Protein AF-A0A526ZY58-F1 (afdb_monomer_lite)

pLDDT: mean 88.07, std 8.02, range [56.25, 96.62]

Radius of gyration: 17.21 Å; chains: 1; bounding box: 44×25×40 Å

Structure (mmCIF, N/CA/C/O backbone):
data_AF-A0A526ZY58-F1
#
_entry.id   AF-A0A526ZY58-F1
#
loop_
_atom_site.group_PDB
_atom_site.id
_atom_site.type_symbol
_atom_site.label_atom_id
_atom_site.label_alt_id
_atom_site.label_comp_id
_atom_site.label_asym_id
_atom_site.label_entity_id
_atom_site.label_seq_id
_atom_site.pdbx_PDB_ins_code
_atom_site.Cartn_x
_atom_site.Cartn_y
_atom_site.Cartn_z
_atom_site.occupancy
_atom_site.B_iso_or_equiv
_atom_site.auth_seq_id
_atom_site.auth_comp_id
_atom_site.auth_asym_id
_atom_site.auth_atom_id
_atom_site.pdbx_PDB_model_num
ATOM 1 N N . LYS A 1 1 ? 6.102 -11.241 -6.511 1.00 87.19 1 LYS A N 1
ATOM 2 C CA . LYS A 1 1 ? 5.326 -10.161 -7.169 1.00 87.19 1 LYS A CA 1
ATOM 3 C C . LYS A 1 1 ? 6.165 -8.890 -7.170 1.00 87.19 1 LYS A C 1
ATOM 5 O O . LYS A 1 1 ? 6.837 -8.632 -6.171 1.00 87.19 1 LYS A O 1
ATOM 10 N N . SER A 1 2 ? 6.120 -8.125 -8.253 1.00 91.88 2 SER A N 1
ATOM 11 C CA . SER A 1 2 ? 6.882 -6.883 -8.417 1.00 91.88 2 SER A CA 1
ATOM 12 C C . SER A 1 2 ? 5.937 -5.727 -8.725 1.00 91.88 2 SER A C 1
ATOM 14 O O . SER A 1 2 ? 4.810 -5.955 -9.154 1.00 91.88 2 SER A O 1
ATOM 16 N N . VAL A 1 3 ? 6.406 -4.507 -8.496 1.00 92.19 3 VAL A N 1
ATOM 17 C CA . VAL A 1 3 ? 5.763 -3.261 -8.918 1.00 92.19 3 VAL A CA 1
ATOM 18 C C . VAL A 1 3 ? 6.719 -2.552 -9.863 1.00 92.19 3 VAL A C 1
ATOM 20 O O . VAL A 1 3 ? 7.921 -2.508 -9.597 1.00 92.19 3 VAL A O 1
ATOM 23 N N . VAL A 1 4 ? 6.182 -2.005 -10.949 1.00 94.31 4 VAL A N 1
ATOM 24 C CA . VAL A 1 4 ? 6.917 -1.134 -11.867 1.00 94.31 4 VAL A CA 1
ATOM 25 C C . VAL A 1 4 ? 6.380 0.281 -11.744 1.00 94.31 4 VAL A C 1
ATOM 27 O O . VAL A 1 4 ? 5.175 0.502 -11.839 1.00 94.31 4 VAL A O 1
ATOM 30 N N . ILE A 1 5 ? 7.284 1.238 -11.564 1.00 92.88 5 ILE A N 1
ATOM 31 C CA . ILE A 1 5 ? 6.982 2.665 -11.594 1.00 92.88 5 ILE A CA 1
ATOM 32 C C . ILE A 1 5 ? 7.514 3.216 -12.913 1.00 92.88 5 ILE A C 1
ATOM 34 O O . ILE A 1 5 ? 8.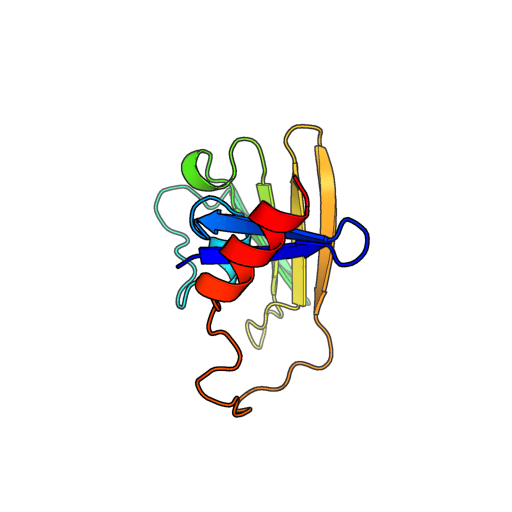719 3.345 -13.104 1.00 92.88 5 ILE A O 1
ATOM 38 N N . LEU A 1 6 ? 6.610 3.528 -13.841 1.00 93.62 6 LEU A N 1
ATOM 39 C CA . LEU A 1 6 ? 6.960 4.160 -15.110 1.00 93.62 6 LEU A CA 1
ATOM 40 C C . LEU A 1 6 ? 6.895 5.682 -14.970 1.00 93.62 6 LEU A C 1
ATOM 42 O O . LEU A 1 6 ? 5.810 6.261 -14.884 1.00 93.62 6 LEU A O 1
ATOM 46 N N . ASN A 1 7 ? 8.045 6.346 -15.029 1.00 9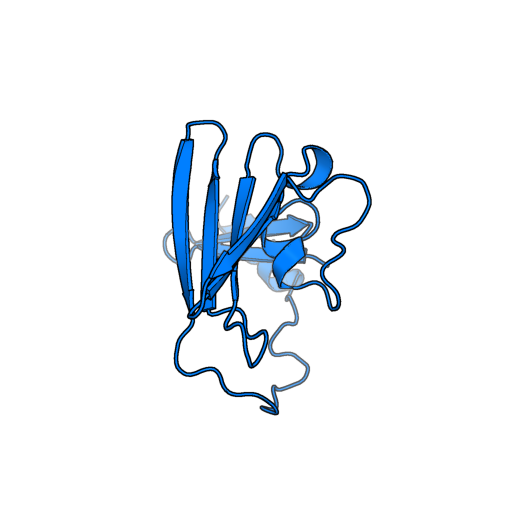3.38 7 ASN A N 1
ATOM 47 C CA . ASN A 1 7 ? 8.111 7.797 -15.112 1.00 93.38 7 ASN A CA 1
ATOM 48 C C . ASN A 1 7 ? 8.290 8.229 -16.570 1.00 93.38 7 ASN A C 1
ATOM 50 O O . ASN A 1 7 ? 9.403 8.283 -17.091 1.00 93.38 7 ASN A O 1
ATOM 54 N N . LYS A 1 8 ? 7.184 8.582 -17.234 1.00 92.31 8 LYS A N 1
ATOM 55 C CA . LYS A 1 8 ? 7.204 8.992 -18.650 1.00 92.31 8 LYS A CA 1
ATOM 56 C C . LYS A 1 8 ? 8.037 10.250 -18.904 1.00 92.31 8 LYS A C 1
ATOM 58 O O . LYS A 1 8 ? 8.664 10.353 -19.952 1.00 92.31 8 LYS A O 1
ATOM 63 N N . ARG A 1 9 ? 8.061 11.193 -17.953 1.00 93.25 9 ARG A N 1
ATOM 64 C CA . ARG A 1 9 ? 8.809 12.453 -18.088 1.00 93.25 9 ARG A CA 1
ATOM 65 C C . ARG A 1 9 ? 10.314 12.213 -18.039 1.00 93.25 9 ARG A C 1
ATOM 67 O O . ARG A 1 9 ? 11.044 12.790 -18.834 1.00 93.25 9 ARG A O 1
ATOM 74 N N . LEU A 1 10 ? 10.757 11.374 -17.106 1.00 92.81 10 LEU A N 1
ATOM 75 C CA . LEU A 1 10 ? 12.173 11.050 -16.926 1.00 92.81 10 LEU A CA 1
ATOM 76 C C . LEU A 1 10 ? 12.635 9.874 -17.793 1.00 92.81 10 LEU A C 1
ATOM 78 O O . LEU A 1 10 ? 13.821 9.575 -17.814 1.00 92.81 10 LEU A O 1
ATOM 82 N N . LYS A 1 11 ? 11.711 9.211 -18.501 1.00 91.25 11 LYS A N 1
ATOM 83 C CA . LYS A 1 11 ? 11.965 7.980 -19.259 1.00 91.25 11 LYS A CA 1
ATOM 84 C C . LYS A 1 11 ? 12.680 6.927 -18.400 1.00 91.25 11 LYS A C 1
ATOM 86 O O . LYS A 1 11 ? 13.648 6.315 -18.845 1.00 91.25 11 LYS A O 1
ATOM 91 N N . THR A 1 12 ? 12.186 6.710 -17.180 1.00 92.75 12 THR A N 1
ATOM 92 C CA . THR A 1 12 ? 12.649 5.632 -16.287 1.00 92.75 12 THR A CA 1
ATOM 93 C C . THR A 1 12 ? 11.534 4.626 -16.035 1.00 92.75 12 THR A C 1
ATOM 95 O O . THR A 1 12 ? 10.347 4.968 -16.077 1.00 92.75 12 THR A O 1
ATOM 98 N N . SER A 1 13 ? 11.907 3.372 -15.788 1.00 95.00 13 SER A N 1
ATOM 99 C CA . SER A 1 13 ? 10.978 2.313 -15.398 1.00 95.00 13 SER A CA 1
ATOM 100 C C . SER A 1 13 ? 11.567 1.527 -14.233 1.00 95.00 13 SER A C 1
ATOM 102 O O . SER A 1 13 ? 12.321 0.576 -14.410 1.00 95.00 13 SER A O 1
ATOM 104 N N . ASP A 1 14 ? 11.242 1.933 -13.016 1.00 93.00 14 ASP A N 1
ATOM 105 C CA . ASP A 1 14 ? 11.889 1.415 -11.816 1.00 93.00 14 ASP A CA 1
ATOM 106 C C . ASP A 1 14 ? 11.134 0.204 -11.264 1.00 93.00 14 ASP A C 1
ATOM 108 O O . ASP A 1 14 ? 9.911 0.235 -11.108 1.00 93.00 14 ASP A O 1
ATOM 112 N N . LEU A 1 15 ? 11.863 -0.878 -10.981 1.00 93.31 15 LEU A N 1
ATOM 113 C CA . LEU A 1 15 ? 11.288 -2.143 -10.533 1.00 93.31 15 LEU A CA 1
ATOM 114 C C . LEU A 1 15 ? 11.566 -2.383 -9.048 1.00 93.31 15 LEU A C 1
ATOM 116 O O . LEU A 1 15 ? 12.715 -2.412 -8.612 1.00 93.31 15 LEU A O 1
ATOM 120 N N . TYR A 1 16 ? 10.503 -2.633 -8.284 1.00 90.44 16 TYR A N 1
ATOM 121 C CA . TYR A 1 16 ? 10.569 -2.871 -6.844 1.00 90.44 16 TYR A CA 1
ATOM 122 C C . TYR A 1 16 ? 9.877 -4.184 -6.463 1.00 90.44 16 TYR A C 1
ATOM 124 O O . TYR A 1 16 ? 8.853 -4.546 -7.054 1.00 90.44 16 TYR A O 1
ATOM 132 N N . PRO A 1 17 ? 10.366 -4.911 -5.443 1.00 89.31 17 PRO A N 1
ATOM 133 C CA . PRO A 1 17 ? 9.601 -5.999 -4.849 1.00 89.31 17 PRO A CA 1
ATOM 134 C C . PRO A 1 17 ? 8.323 -5.434 -4.220 1.00 89.31 17 PRO A C 1
ATOM 136 O O . PRO A 1 17 ? 8.413 -4.586 -3.333 1.00 89.31 17 PRO A O 1
ATOM 139 N N . LEU A 1 18 ? 7.142 -5.936 -4.612 1.00 86.12 18 LEU A N 1
ATOM 140 C CA . LEU A 1 18 ? 5.862 -5.493 -4.029 1.00 86.12 18 LEU A CA 1
ATOM 141 C C . LEU A 1 18 ? 5.886 -5.615 -2.501 1.00 86.12 18 LEU A C 1
ATOM 143 O O . LEU A 1 18 ? 5.343 -4.768 -1.800 1.00 86.12 18 LEU A O 1
ATOM 147 N N . SER A 1 19 ? 6.576 -6.640 -1.991 1.00 81.88 19 SER A N 1
ATOM 148 C CA . SER A 1 19 ? 6.683 -6.920 -0.563 1.00 81.88 19 SER A CA 1
ATOM 149 C C . SER A 1 19 ? 7.387 -5.850 0.265 1.00 81.88 19 SER A C 1
ATOM 151 O O . SER A 1 19 ? 7.242 -5.853 1.481 1.00 81.88 19 SER A O 1
ATOM 153 N N . LYS A 1 20 ? 8.129 -4.950 -0.382 1.00 77.38 20 LYS A N 1
ATOM 154 C CA . LYS A 1 20 ? 8.814 -3.821 0.255 1.00 77.38 20 LYS A CA 1
ATOM 155 C C . LYS A 1 20 ? 8.059 -2.503 0.076 1.00 77.38 20 LYS A C 1
ATOM 157 O O . LYS A 1 20 ? 8.634 -1.437 0.262 1.00 77.38 20 LYS A O 1
ATOM 162 N N . THR A 1 21 ? 6.796 -2.567 -0.340 1.00 75.88 21 THR A N 1
ATOM 163 C CA . THR A 1 21 ? 5.946 -1.393 -0.533 1.00 75.88 21 THR A CA 1
ATOM 164 C C . THR A 1 21 ? 4.723 -1.484 0.374 1.00 75.88 21 THR A C 1
ATOM 166 O O . THR A 1 21 ? 4.206 -2.587 0.582 1.00 75.88 21 THR A O 1
ATOM 169 N N . PRO A 1 22 ? 4.183 -0.347 0.844 1.00 71.00 22 PRO A N 1
ATOM 170 C CA . PRO A 1 22 ? 2.926 -0.350 1.581 1.00 71.00 22 PRO A CA 1
ATOM 171 C C . PRO A 1 22 ? 1.748 -0.957 0.802 1.00 71.00 22 PRO A C 1
ATOM 173 O O . PRO A 1 22 ? 0.826 -1.514 1.394 1.00 71.00 22 PRO A O 1
ATOM 176 N N . LEU A 1 23 ? 1.812 -0.907 -0.534 1.00 78.81 23 LEU A N 1
ATOM 177 C CA . LEU A 1 23 ? 0.798 -1.439 -1.442 1.00 78.81 23 LEU A CA 1
ATOM 178 C C . LEU A 1 23 ? 0.613 -2.961 -1.311 1.00 78.81 23 LEU A C 1
ATOM 180 O O . LEU A 1 23 ? -0.449 -3.467 -1.666 1.00 78.81 23 LEU A O 1
ATOM 184 N N . LYS A 1 24 ? 1.599 -3.693 -0.759 1.00 79.88 24 LYS A N 1
ATOM 185 C CA . LYS A 1 24 ? 1.476 -5.133 -0.477 1.00 79.88 24 LYS A CA 1
ATOM 186 C C . LYS A 1 24 ? 0.181 -5.447 0.269 1.00 79.88 24 LYS A C 1
ATOM 188 O O . LYS A 1 24 ? -0.520 -6.373 -0.114 1.00 79.88 24 LYS A O 1
ATOM 193 N N . LEU A 1 25 ? -0.116 -4.677 1.315 1.00 76.81 25 LEU A N 1
ATOM 194 C CA . LEU A 1 25 ? -1.265 -4.924 2.179 1.00 76.81 25 LEU A CA 1
ATOM 195 C C . LEU A 1 25 ? -2.587 -4.828 1.409 1.00 76.81 25 LEU A C 1
ATOM 197 O O . LEU A 1 25 ? -3.484 -5.628 1.633 1.00 76.81 25 LEU A O 1
ATOM 201 N N . LEU A 1 26 ? -2.683 -3.866 0.491 1.00 79.31 26 LEU A N 1
ATOM 202 C CA . LEU A 1 26 ? -3.902 -3.590 -0.268 1.00 79.31 26 LEU A CA 1
ATOM 203 C C . LEU A 1 26 ? -4.110 -4.563 -1.437 1.00 79.31 26 LEU A C 1
ATOM 205 O O . LEU A 1 26 ? -5.233 -4.733 -1.895 1.00 79.31 26 LEU A O 1
ATOM 209 N N . LEU A 1 27 ? -3.036 -5.181 -1.941 1.00 83.44 27 LEU A N 1
ATOM 210 C CA . LEU A 1 27 ? -3.074 -6.094 -3.092 1.00 83.44 27 LEU A CA 1
ATOM 211 C C . LEU A 1 27 ? -2.976 -7.577 -2.714 1.00 83.44 27 LEU A C 1
ATOM 213 O O . LEU A 1 27 ? -3.002 -8.448 -3.593 1.00 83.44 27 LEU A O 1
ATOM 217 N N . ASP A 1 28 ? -2.794 -7.886 -1.434 1.00 79.12 28 ASP A N 1
ATOM 218 C CA . ASP A 1 28 ? -2.840 -9.262 -0.965 1.00 79.12 28 ASP A CA 1
ATOM 219 C C . ASP A 1 28 ? -4.293 -9.751 -0.948 1.00 79.12 28 ASP A C 1
ATOM 221 O O . ASP A 1 28 ? -5.214 -9.041 -0.559 1.00 79.12 28 ASP A O 1
ATOM 225 N N . THR A 1 29 ? -4.502 -11.004 -1.360 1.00 76.25 29 THR A N 1
ATOM 226 C CA . THR A 1 29 ? -5.836 -11.630 -1.434 1.00 76.25 29 THR A CA 1
ATOM 227 C C . THR A 1 29 ? -6.552 -11.649 -0.084 1.00 76.25 29 THR A C 1
ATOM 229 O O . THR A 1 29 ? -7.773 -11.730 -0.023 1.00 76.25 29 THR A O 1
ATOM 232 N N . ARG A 1 30 ? -5.784 -11.620 1.007 1.00 77.00 30 ARG A N 1
ATOM 233 C CA . ARG A 1 30 ? -6.279 -11.511 2.372 1.00 77.00 30 ARG A CA 1
ATOM 234 C C . ARG A 1 30 ? -5.388 -10.543 3.131 1.00 77.00 30 ARG A C 1
ATOM 236 O O . ARG A 1 30 ? -4.167 -10.688 3.108 1.00 77.00 30 ARG A O 1
ATOM 243 N N . ILE A 1 31 ? -6.012 -9.597 3.822 1.00 74.31 31 ILE A N 1
ATOM 244 C CA . ILE A 1 31 ? -5.320 -8.707 4.747 1.00 74.31 31 ILE A CA 1
ATOM 245 C C . ILE A 1 31 ? -5.094 -9.485 6.042 1.00 74.31 31 ILE A C 1
ATOM 247 O O . ILE A 1 31 ? -6.037 -9.783 6.773 1.00 74.31 31 ILE A O 1
ATOM 251 N N . ASP A 1 32 ? -3.842 -9.840 6.316 1.00 73.56 32 ASP A N 1
ATOM 252 C CA . ASP A 1 32 ? -3.476 -10.480 7.575 1.00 73.56 32 ASP A CA 1
ATOM 253 C C . ASP A 1 32 ? -3.341 -9.433 8.690 1.00 73.56 32 ASP A C 1
ATOM 255 O O . ASP A 1 32 ? -2.392 -8.647 8.735 1.00 73.56 32 ASP A O 1
ATOM 259 N N . LEU A 1 33 ? -4.319 -9.436 9.595 1.00 76.50 33 LEU A N 1
ATOM 260 C CA . LEU A 1 33 ? -4.371 -8.567 10.771 1.00 76.50 33 LEU A CA 1
ATOM 261 C C . LEU A 1 33 ? -3.700 -9.193 12.008 1.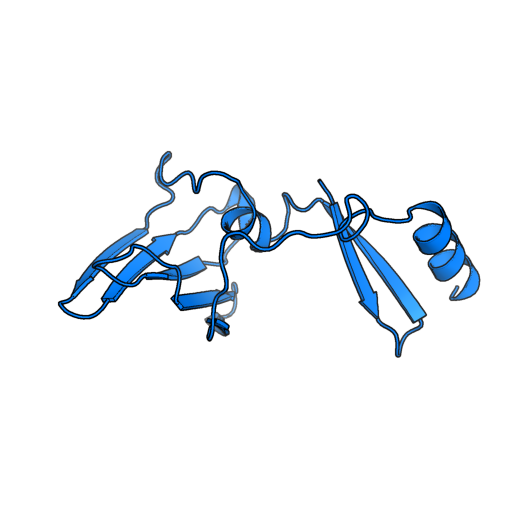00 76.50 33 LEU A C 1
ATOM 263 O O . LEU A 1 33 ? -3.656 -8.576 13.073 1.00 76.50 33 LEU A O 1
ATOM 267 N N . SER A 1 34 ? -3.170 -10.412 11.895 1.00 76.25 34 SER A N 1
ATOM 268 C CA . SER A 1 34 ? -2.533 -11.121 13.003 1.00 76.25 34 SER A CA 1
ATOM 269 C C . SER A 1 34 ? -1.104 -10.616 13.282 1.00 76.25 34 SER A C 1
ATOM 271 O O . SER A 1 34 ? -0.547 -9.772 12.570 1.00 76.25 34 SER A O 1
ATOM 273 N N . GLY A 1 35 ? -0.486 -11.116 14.359 1.00 75.19 35 GLY A N 1
ATOM 274 C CA . GLY A 1 35 ? 0.921 -10.830 14.675 1.00 75.19 35 GLY A CA 1
ATOM 275 C C . GLY A 1 35 ? 1.190 -9.442 15.271 1.00 75.19 35 GLY A C 1
ATOM 276 O O . GLY A 1 35 ? 2.282 -8.908 15.105 1.00 75.19 35 GLY A O 1
ATOM 277 N N . GLY A 1 36 ? 0.208 -8.829 15.942 1.00 76.00 36 GLY A N 1
ATOM 278 C CA . GLY A 1 36 ? 0.392 -7.557 16.668 1.00 76.00 36 GLY A CA 1
ATOM 279 C C . GLY A 1 36 ? 0.535 -6.311 15.779 1.00 76.00 36 GLY A C 1
ATOM 280 O O . GLY A 1 36 ? 0.992 -5.253 16.233 1.00 76.00 36 GLY A O 1
ATOM 281 N N . ARG A 1 37 ? 0.151 -6.437 14.503 1.00 84.50 37 ARG A N 1
ATOM 282 C CA . ARG A 1 37 ? 0.184 -5.360 13.502 1.00 84.50 37 ARG A CA 1
ATOM 283 C C . ARG A 1 37 ? -0.924 -4.338 13.705 1.00 84.50 37 ARG A C 1
ATOM 285 O O . ARG A 1 37 ? -0.717 -3.160 13.421 1.00 84.50 37 ARG A O 1
ATOM 292 N N . VAL A 1 38 ? -2.074 -4.776 14.214 1.00 90.69 38 VAL A N 1
ATOM 293 C CA . VAL A 1 38 ? -3.204 -3.902 14.540 1.00 90.69 38 VAL A CA 1
ATOM 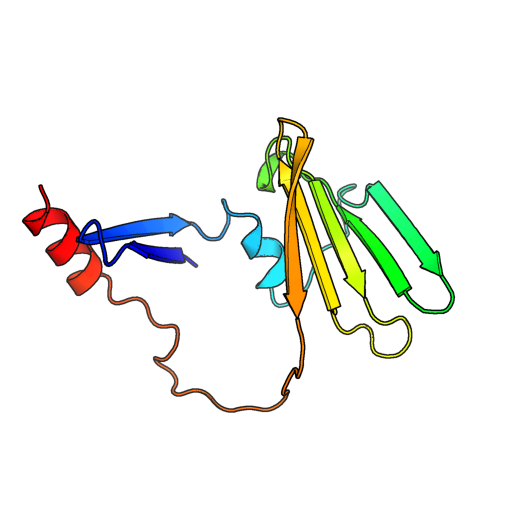294 C C . VAL A 1 38 ? -2.835 -3.014 15.721 1.00 90.69 38 VAL A C 1
ATOM 296 O O . VAL A 1 38 ? -2.410 -3.498 16.769 1.00 90.69 38 VAL A O 1
ATOM 299 N N . LYS A 1 39 ? -2.968 -1.703 15.532 1.00 91.94 39 LYS A N 1
ATOM 300 C CA . LYS A 1 39 ? -2.742 -0.692 16.571 1.00 91.94 39 LYS A CA 1
ATOM 301 C C . LYS A 1 39 ? -4.040 -0.199 17.174 1.00 91.94 39 LYS A C 1
ATOM 303 O O . LYS A 1 39 ? -4.095 0.020 18.378 1.00 91.94 39 LYS A O 1
ATOM 308 N N . SER A 1 40 ? -5.071 -0.058 16.356 1.00 93.44 40 SER A N 1
ATOM 309 C CA . SER A 1 40 ? -6.401 0.309 16.816 1.00 93.44 40 SER A CA 1
ATOM 310 C C . SER A 1 40 ? -7.451 -0.157 15.818 1.00 93.44 40 SER A C 1
ATOM 312 O O . SER A 1 40 ? -7.191 -0.281 14.617 1.00 93.44 40 SER A O 1
ATOM 314 N N . VAL A 1 41 ? -8.639 -0.420 16.351 1.00 94.44 41 VAL A N 1
ATOM 315 C CA . VAL A 1 41 ? -9.876 -0.589 15.596 1.00 94.44 41 VAL A CA 1
ATOM 316 C C . VAL A 1 41 ? -10.886 0.344 16.241 1.00 94.44 41 VAL A C 1
ATOM 318 O O . VAL A 1 41 ? -11.040 0.333 17.463 1.00 94.44 41 VAL A O 1
ATOM 321 N N . LYS A 1 42 ? -11.525 1.181 15.433 1.00 96.31 42 LYS A N 1
ATOM 322 C CA . LYS A 1 42 ? -12.580 2.090 15.866 1.00 96.31 42 LYS A CA 1
ATOM 323 C C . LYS A 1 42 ? -13.791 1.859 14.981 1.00 96.31 42 LYS A C 1
ATOM 325 O O . LYS A 1 42 ? -13.678 1.934 13.762 1.00 96.31 42 LYS A O 1
ATOM 330 N N . GLU A 1 43 ? -14.921 1.577 15.601 1.00 95.44 43 GLU A N 1
ATOM 331 C CA . GLU A 1 43 ? -16.182 1.346 14.910 1.00 95.44 43 GLU A CA 1
ATOM 332 C C . GLU A 1 43 ? -17.142 2.485 15.248 1.00 95.44 43 GLU A C 1
ATOM 334 O O . GLU A 1 43 ? -17.387 2.783 16.417 1.00 95.44 43 GLU A O 1
ATOM 339 N N . GLU A 1 44 ? -17.620 3.160 14.211 1.00 94.94 44 GLU A N 1
ATOM 340 C CA . GLU A 1 44 ? -18.601 4.238 14.261 1.00 94.94 44 GLU A CA 1
ATOM 341 C C . GLU A 1 44 ? -19.762 3.879 13.322 1.00 94.94 44 GLU A C 1
ATOM 343 O O . GLU A 1 44 ? -19.644 2.983 12.484 1.00 94.94 44 GLU A O 1
ATOM 348 N N . ASN A 1 45 ? -20.901 4.562 13.458 1.00 92.50 45 ASN A N 1
ATOM 349 C CA . ASN A 1 45 ? -22.134 4.204 12.739 1.00 92.50 45 ASN A CA 1
ATOM 350 C C . ASN A 1 45 ? -21.979 4.193 11.206 1.00 92.50 45 ASN A C 1
ATOM 352 O O . ASN A 1 45 ? -22.715 3.495 10.508 1.00 92.50 45 ASN A O 1
ATOM 356 N N . ASP A 1 46 ? -21.059 4.997 10.688 1.00 93.50 46 ASP A N 1
ATOM 357 C CA . ASP A 1 46 ? -20.815 5.256 9.274 1.00 93.50 46 ASP A CA 1
ATOM 358 C C . ASP A 1 46 ? -19.446 4.761 8.787 1.00 93.50 46 ASP A C 1
ATOM 360 O O . ASP A 1 46 ? -19.224 4.693 7.576 1.00 93.50 46 ASP A O 1
ATOM 364 N N . VAL A 1 47 ? -18.541 4.373 9.692 1.00 96.31 47 VAL A N 1
ATOM 365 C CA . VAL A 1 47 ? -17.189 3.947 9.323 1.00 96.31 47 VAL A CA 1
ATOM 366 C C . VAL A 1 47 ? -16.565 2.974 10.321 1.00 96.31 47 VAL A C 1
ATOM 368 O O . VAL A 1 47 ? -16.591 3.170 11.534 1.00 96.31 47 VAL A O 1
ATOM 371 N N . THR A 1 48 ? -15.884 1.960 9.793 1.00 96.38 48 THR A N 1
ATOM 372 C CA . THR A 1 48 ? -14.921 1.157 10.551 1.00 96.38 48 THR A CA 1
ATOM 373 C C . THR A 1 48 ? -13.506 1.593 10.184 1.00 96.38 48 THR A C 1
ATOM 375 O O . THR A 1 48 ? -13.077 1.460 9.040 1.00 96.38 48 THR A O 1
ATOM 378 N N . THR A 1 49 ? -12.753 2.106 11.154 1.00 96.38 49 THR A N 1
ATOM 379 C CA . THR A 1 49 ? -11.359 2.526 10.977 1.00 96.38 49 THR A CA 1
ATOM 380 C C . THR A 1 49 ? -10.410 1.496 11.578 1.00 96.38 49 THR A C 1
ATOM 382 O O . THR A 1 49 ? -10.491 1.185 12.765 1.00 96.38 49 THR A O 1
ATOM 385 N N . ILE A 1 50 ? -9.471 0.999 10.775 1.00 93.00 50 ILE A N 1
ATOM 386 C CA . ILE A 1 50 ? -8.435 0.054 11.202 1.00 93.00 50 ILE A CA 1
ATOM 387 C C . ILE A 1 50 ? -7.066 0.685 10.978 1.00 93.00 50 ILE A C 1
ATOM 389 O O . ILE A 1 50 ? -6.710 1.041 9.854 1.00 93.00 50 ILE A O 1
ATOM 393 N N . GLN A 1 51 ? -6.270 0.777 12.039 1.00 92.81 51 GLN A N 1
ATOM 394 C CA . GLN A 1 51 ? -4.896 1.253 11.962 1.00 92.81 51 GLN A CA 1
ATOM 395 C C . GLN A 1 51 ? -3.919 0.091 12.107 1.00 92.81 51 GLN A C 1
ATOM 397 O O . GLN A 1 51 ? -3.928 -0.616 13.119 1.00 92.81 51 GLN A O 1
ATOM 402 N N . LEU A 1 52 ? -3.024 -0.064 11.133 1.00 89.06 52 LEU A N 1
ATOM 403 C CA . LEU A 1 52 ? -1.942 -1.042 11.159 1.00 89.06 52 LEU A CA 1
ATOM 404 C C . LEU A 1 52 ? -0.577 -0.356 11.192 1.00 89.06 52 LEU A C 1
ATOM 406 O O . LEU A 1 52 ? -0.351 0.680 10.562 1.00 89.06 52 LEU A O 1
ATOM 410 N N . ALA A 1 53 ? 0.361 -0.979 11.896 1.00 86.25 53 ALA A N 1
ATOM 411 C CA . ALA A 1 53 ? 1.775 -0.659 11.793 1.00 86.25 53 ALA A CA 1
ATOM 412 C C . ALA A 1 53 ? 2.613 -1.934 11.924 1.00 86.25 53 ALA A C 1
ATOM 414 O O . ALA A 1 53 ? 2.552 -2.642 12.932 1.00 86.25 53 ALA A O 1
ATOM 415 N N . ASP A 1 54 ? 3.429 -2.185 10.905 1.00 77.81 54 ASP A N 1
ATOM 416 C CA . ASP A 1 54 ? 4.391 -3.282 10.845 1.00 77.81 54 ASP A CA 1
ATOM 417 C C . ASP A 1 54 ? 5.751 -2.724 10.418 1.00 77.81 54 ASP A C 1
ATOM 419 O O . ASP A 1 54 ? 5.935 -2.321 9.268 1.00 77.81 54 ASP A O 1
ATOM 423 N N . LYS A 1 55 ? 6.721 -2.728 11.340 1.00 75.38 55 LYS A N 1
ATOM 424 C CA . LYS A 1 55 ? 8.067 -2.209 11.064 1.00 75.38 55 LYS A CA 1
ATOM 425 C C . LYS A 1 55 ? 8.801 -2.976 9.968 1.00 75.38 55 LYS A C 1
ATOM 427 O O . LYS A 1 55 ? 9.629 -2.389 9.279 1.00 75.38 55 LYS A O 1
ATOM 432 N N . SER A 1 56 ? 8.500 -4.261 9.792 1.00 72.38 56 SER A N 1
ATOM 433 C CA . SER A 1 56 ? 9.137 -5.098 8.773 1.00 72.38 56 SER A CA 1
ATOM 434 C C . SER A 1 56 ? 8.634 -4.802 7.356 1.00 72.38 56 SER A C 1
ATOM 436 O O . SER A 1 56 ? 9.369 -5.011 6.394 1.00 72.38 56 SER A O 1
ATOM 438 N N . VAL A 1 57 ? 7.409 -4.276 7.230 1.00 67.38 57 VAL A N 1
ATOM 439 C CA . VAL A 1 57 ? 6.749 -4.003 5.941 1.00 67.38 57 VAL A CA 1
ATOM 440 C C . VAL A 1 57 ? 6.747 -2.511 5.602 1.00 67.38 57 VAL A C 1
ATOM 442 O O . VAL A 1 57 ? 6.975 -2.139 4.454 1.00 67.38 57 VAL A O 1
ATOM 445 N N . PHE A 1 58 ? 6.522 -1.648 6.593 1.00 68.38 58 PHE A N 1
ATOM 446 C CA . PHE A 1 58 ? 6.307 -0.209 6.406 1.00 68.38 58 PHE A CA 1
ATOM 447 C C . PHE A 1 58 ? 7.413 0.666 7.019 1.00 68.38 58 PHE A C 1
ATOM 449 O O . PHE A 1 58 ? 7.330 1.898 6.967 1.00 68.38 58 PHE A O 1
ATOM 456 N N . GLY A 1 59 ? 8.443 0.062 7.624 1.00 79.25 59 GLY A N 1
ATOM 457 C CA . GLY A 1 59 ? 9.433 0.798 8.407 1.00 79.25 59 GLY A CA 1
ATOM 458 C C . GLY A 1 59 ? 8.758 1.558 9.552 1.00 79.25 59 GLY A C 1
ATOM 459 O O . GLY A 1 59 ? 7.978 0.997 10.314 1.00 79.25 59 GLY A O 1
ATOM 460 N N . SER A 1 60 ? 9.013 2.857 9.667 1.00 81.44 60 SER A N 1
ATOM 461 C CA . SER A 1 60 ? 8.353 3.695 10.681 1.00 81.44 60 SER A CA 1
ATOM 462 C C . SER A 1 60 ? 6.981 4.232 10.251 1.00 81.44 60 SER A C 1
ATOM 464 O O . SER A 1 60 ? 6.402 5.038 10.974 1.00 81.44 60 SER A O 1
ATOM 466 N N . SER A 1 61 ? 6.460 3.815 9.094 1.00 83.81 61 SER A N 1
ATOM 467 C CA . SER A 1 61 ? 5.174 4.300 8.585 1.00 83.81 61 SER A CA 1
ATOM 468 C C . SER A 1 61 ? 3.998 3.545 9.215 1.00 83.81 61 SER A C 1
ATOM 470 O O . SER A 1 61 ? 4.116 2.378 9.599 1.00 83.81 61 SER A O 1
ATOM 472 N N . LYS A 1 62 ? 2.839 4.201 9.282 1.00 88.75 62 LYS A N 1
ATOM 473 C CA . LYS A 1 62 ? 1.554 3.604 9.683 1.00 88.75 62 LYS A CA 1
ATOM 474 C C . LYS A 1 62 ? 0.558 3.701 8.533 1.00 88.75 62 LYS A C 1
ATOM 476 O O . LYS A 1 62 ? 0.619 4.638 7.740 1.00 88.75 62 LYS A O 1
ATOM 481 N N . ILE A 1 63 ? -0.368 2.752 8.467 1.00 89.69 63 ILE A N 1
ATOM 482 C CA . ILE A 1 63 ? -1.488 2.793 7.529 1.00 89.69 63 ILE A CA 1
ATOM 483 C C . ILE A 1 63 ? -2.801 2.795 8.302 1.00 89.69 63 ILE A C 1
ATOM 485 O O . ILE A 1 63 ? -2.994 2.004 9.223 1.00 89.69 63 ILE A O 1
ATOM 489 N N . THR A 1 64 ? -3.691 3.703 7.927 1.00 93.44 64 THR A N 1
ATOM 490 C CA . THR A 1 64 ? -5.049 3.807 8.461 1.00 93.44 64 THR A CA 1
ATOM 491 C C . THR A 1 64 ? -6.010 3.540 7.319 1.00 93.44 64 THR A C 1
ATOM 493 O O . THR A 1 64 ? -5.903 4.178 6.278 1.00 93.44 64 THR A O 1
ATOM 496 N N . MET A 1 65 ? -6.914 2.585 7.486 1.00 93.06 65 MET A N 1
ATOM 497 C CA . MET A 1 65 ? -7.886 2.176 6.476 1.00 93.06 65 MET A CA 1
ATOM 498 C C . MET A 1 65 ? -9.291 2.425 7.002 1.00 93.06 65 MET A C 1
ATOM 500 O O . MET A 1 65 ? -9.568 2.143 8.167 1.00 93.06 65 MET A O 1
ATOM 504 N N . MET A 1 66 ? -10.158 2.943 6.142 1.00 95.00 66 MET A N 1
ATOM 505 C CA . MET A 1 66 ? -11.553 3.230 6.451 1.00 95.00 66 MET A CA 1
ATOM 506 C C . MET A 1 66 ? -12.440 2.358 5.576 1.00 95.00 66 MET A C 1
ATOM 508 O O . MET A 1 66 ? -12.342 2.391 4.344 1.00 95.00 66 MET A O 1
ATOM 512 N N . PHE A 1 67 ? -13.293 1.587 6.233 1.00 93.69 67 PHE A N 1
ATOM 513 C CA . PHE A 1 67 ? -14.208 0.644 5.620 1.00 93.69 67 PHE A CA 1
ATOM 514 C C . PHE A 1 67 ? -15.648 1.075 5.853 1.00 93.69 67 PHE A C 1
ATOM 516 O O . PHE A 1 67 ? -15.984 1.644 6.894 1.00 93.69 67 PHE A O 1
ATOM 523 N N . ASP A 1 68 ? -16.497 0.768 4.885 1.00 93.69 68 ASP A N 1
ATOM 524 C CA . ASP A 1 68 ? -17.941 0.814 5.059 1.00 93.69 68 ASP A CA 1
ATOM 525 C C . ASP A 1 68 ? -18.366 -0.292 6.051 1.00 93.69 68 ASP A C 1
ATOM 527 O O . ASP A 1 68 ? -18.047 -1.460 5.817 1.00 93.69 68 ASP A O 1
ATOM 531 N N . PRO A 1 69 ? -19.058 0.026 7.159 1.00 93.19 69 PRO A N 1
ATOM 532 C CA . PRO A 1 69 ? -19.317 -0.944 8.226 1.00 93.19 69 PRO A CA 1
ATOM 533 C C . PRO A 1 69 ? -20.328 -2.030 7.829 1.00 93.19 69 PRO A C 1
ATOM 535 O O . PRO A 1 69 ? -20.406 -3.067 8.484 1.00 93.19 69 PRO A O 1
ATOM 538 N N . LYS A 1 70 ? -21.119 -1.812 6.767 1.00 92.00 70 LYS A N 1
ATOM 539 C CA . LYS A 1 70 ? -22.150 -2.758 6.311 1.00 92.00 70 LYS A CA 1
ATOM 540 C C . LYS A 1 70 ? -21.629 -3.702 5.236 1.00 92.00 70 LYS A C 1
ATOM 542 O O . LYS A 1 70 ? -21.999 -4.871 5.215 1.00 92.00 70 LYS A O 1
ATOM 547 N N . THR A 1 71 ? -20.822 -3.174 4.320 1.00 91.12 71 THR A N 1
ATOM 548 C CA . THR A 1 71 ? -20.320 -3.907 3.145 1.00 91.12 71 THR A CA 1
ATOM 549 C C . THR A 1 71 ? -18.873 -4.365 3.300 1.00 91.12 71 THR A C 1
ATOM 551 O O . THR A 1 71 ? -18.424 -5.225 2.549 1.00 91.12 71 THR A O 1
ATOM 554 N N . TYR A 1 72 ? -18.143 -3.811 4.273 1.00 89.00 72 TYR A N 1
ATOM 555 C CA . TYR A 1 72 ? -16.704 -4.003 4.471 1.00 89.00 72 TYR A CA 1
ATOM 556 C C . TYR A 1 72 ? -15.843 -3.550 3.283 1.00 89.00 72 TYR A C 1
ATOM 558 O O . TYR A 1 72 ? -14.665 -3.897 3.193 1.00 89.00 72 TYR A O 1
ATOM 566 N N . GLU A 1 73 ? -16.402 -2.741 2.380 1.00 89.19 73 GLU A N 1
ATOM 567 C CA . GLU A 1 73 ? -15.666 -2.146 1.270 1.00 89.19 73 GLU A CA 1
ATOM 568 C C . GLU A 1 73 ? -14.642 -1.127 1.785 1.00 89.19 73 GLU A C 1
ATOM 570 O O . GLU A 1 73 ? -14.971 -0.235 2.571 1.00 89.19 73 GLU A O 1
ATOM 575 N N . LEU A 1 74 ? -13.400 -1.211 1.300 1.00 90.62 74 LEU A N 1
ATOM 576 C CA . LEU A 1 74 ? -12.380 -0.195 1.558 1.00 90.62 74 LEU A CA 1
ATOM 577 C C . LEU A 1 74 ? -12.740 1.100 0.814 1.00 90.62 74 LEU A C 1
ATOM 579 O O . LEU A 1 74 ? -12.728 1.143 -0.415 1.00 90.62 74 LEU A O 1
ATOM 583 N N . ARG A 1 75 ? -13.011 2.175 1.557 1.00 93.25 75 ARG A N 1
ATOM 584 C CA . ARG A 1 75 ? -13.348 3.500 1.007 1.00 93.25 75 ARG A CA 1
ATOM 585 C C . ARG A 1 75 ? -12.129 4.401 0.867 1.00 93.25 75 ARG A C 1
ATOM 587 O O . ARG A 1 75 ? -12.020 5.178 -0.079 1.00 93.25 75 ARG A O 1
ATOM 594 N N . GLN A 1 76 ? -11.217 4.316 1.828 1.00 94.69 76 GLN A N 1
ATOM 595 C CA . GLN A 1 76 ? -10.067 5.203 1.920 1.00 94.69 76 GLN A CA 1
ATOM 596 C C . GLN A 1 76 ? -8.929 4.517 2.663 1.00 94.69 76 GLN A C 1
ATOM 598 O O . GLN A 1 76 ? -9.152 3.748 3.599 1.00 94.69 76 GLN A O 1
ATOM 603 N N . TRP A 1 77 ? -7.698 4.863 2.302 1.00 93.31 77 TRP A N 1
ATOM 604 C CA . TRP A 1 77 ? -6.557 4.633 3.173 1.00 93.31 77 TRP A CA 1
ATOM 605 C C . TRP A 1 77 ? -5.643 5.855 3.234 1.00 93.31 77 TRP A C 1
ATOM 607 O O . TRP A 1 77 ? -5.514 6.618 2.275 1.00 93.31 77 TRP A O 1
ATOM 617 N N . THR A 1 78 ? -4.976 6.008 4.370 1.00 93.69 78 THR A N 1
ATOM 618 C CA . THR A 1 78 ? -3.969 7.035 4.618 1.00 93.69 78 THR A CA 1
ATOM 619 C C . THR A 1 78 ? -2.685 6.364 5.071 1.00 93.69 78 THR A C 1
ATOM 621 O O . THR A 1 78 ? -2.687 5.581 6.022 1.00 93.69 78 THR A O 1
ATOM 624 N N . ILE A 1 79 ? -1.585 6.666 4.387 1.00 90.12 79 ILE A N 1
ATOM 625 C CA . ILE A 1 79 ? -0.235 6.290 4.804 1.00 90.12 79 ILE A CA 1
ATOM 626 C C . ILE A 1 79 ? 0.393 7.510 5.462 1.00 90.12 79 ILE A C 1
ATOM 628 O O . ILE A 1 79 ? 0.506 8.548 4.817 1.00 90.12 79 ILE A O 1
ATOM 632 N N . THR A 1 80 ? 0.837 7.361 6.704 1.00 91.06 80 THR A N 1
ATOM 633 C CA . THR A 1 80 ? 1.653 8.369 7.386 1.00 91.06 80 THR A CA 1
ATOM 634 C C . THR A 1 80 ? 3.091 7.881 7.429 1.00 91.06 80 THR A C 1
ATOM 636 O O . THR A 1 80 ? 3.351 6.805 7.978 1.00 91.06 80 THR A O 1
ATOM 639 N N . ASP A 1 81 ? 4.017 8.644 6.858 1.00 86.38 81 ASP A N 1
ATOM 640 C CA . ASP A 1 81 ? 5.440 8.303 6.838 1.00 86.38 81 ASP A CA 1
ATOM 641 C C . ASP A 1 81 ? 6.141 8.549 8.193 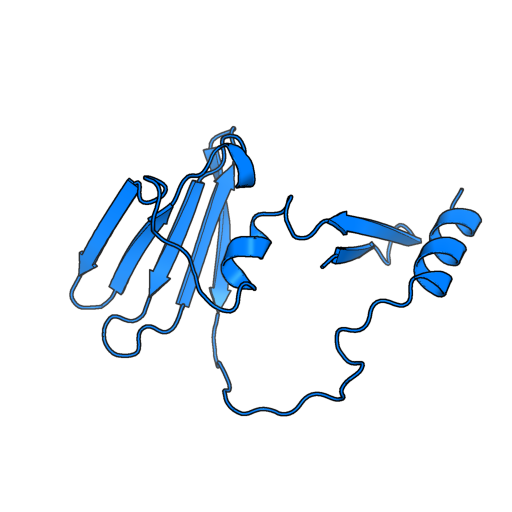1.00 86.38 81 ASP A C 1
ATOM 643 O O . ASP A 1 81 ? 5.547 9.008 9.171 1.00 86.38 81 ASP A O 1
ATOM 647 N N . ALA A 1 82 ? 7.442 8.250 8.254 1.00 83.81 82 ALA A N 1
ATOM 648 C CA . ALA A 1 82 ? 8.267 8.436 9.451 1.00 83.81 82 ALA A CA 1
ATOM 649 C C . ALA A 1 82 ? 8.389 9.901 9.922 1.00 83.81 82 ALA A C 1
ATOM 651 O O . ALA A 1 82 ? 8.750 10.140 11.072 1.00 83.81 82 ALA A O 1
ATOM 652 N N . GLN A 1 83 ? 8.135 10.869 9.036 1.00 89.12 83 GLN A N 1
ATOM 653 C CA . GLN A 1 83 ? 8.161 12.306 9.324 1.00 89.12 83 GLN A CA 1
ATOM 654 C C . GLN A 1 83 ? 6.779 12.827 9.751 1.00 89.12 83 GLN A C 1
ATOM 656 O O . GLN A 1 83 ? 6.645 14.014 10.039 1.00 89.12 83 GLN A O 1
ATOM 661 N N . GLY A 1 84 ? 5.755 11.966 9.782 1.00 90.12 84 GLY A N 1
ATOM 662 C CA . GLY A 1 84 ? 4.383 12.352 10.094 1.00 90.12 84 GLY A CA 1
ATOM 663 C C . GLY A 1 84 ? 3.614 12.934 8.907 1.00 90.12 84 GLY A C 1
ATOM 664 O O . GLY A 1 84 ? 2.570 13.542 9.122 1.00 90.12 84 GLY A O 1
ATOM 665 N N . LYS A 1 85 ? 4.109 12.786 7.670 1.00 92.19 85 LYS A N 1
ATOM 666 C CA . LYS A 1 85 ? 3.416 13.282 6.474 1.00 92.19 85 LYS A CA 1
ATOM 667 C C . LYS A 1 85 ? 2.417 12.256 5.970 1.00 92.19 85 LYS A C 1
ATOM 669 O O . LYS A 1 85 ? 2.757 11.082 5.814 1.00 92.19 85 LYS A O 1
ATOM 674 N N . ASP A 1 86 ? 1.222 12.734 5.651 1.00 94.56 86 ASP A N 1
ATOM 675 C CA . ASP A 1 86 ? 0.118 11.898 5.201 1.00 94.56 86 ASP A CA 1
ATOM 676 C C . ASP A 1 86 ? -0.011 11.879 3.677 1.00 94.56 86 ASP A C 1
ATOM 678 O O . ASP A 1 86 ? 0.061 12.901 2.997 1.00 94.56 86 ASP A O 1
ATOM 682 N N . THR A 1 87 ? -0.253 10.689 3.139 1.00 90.75 87 THR A N 1
ATOM 683 C CA . THR A 1 87 ? -0.750 10.469 1.781 1.00 90.75 87 THR A CA 1
ATOM 684 C C . THR A 1 87 ? -2.070 9.725 1.880 1.00 90.75 87 THR A C 1
ATOM 686 O O . THR A 1 87 ? -2.096 8.571 2.309 1.00 90.75 87 THR A O 1
ATOM 689 N N . THR A 1 88 ? -3.156 10.378 1.474 1.00 94.31 88 THR A N 1
ATOM 690 C CA . THR A 1 88 ? -4.508 9.810 1.506 1.00 94.31 88 THR A CA 1
ATOM 691 C C . THR A 1 88 ? -4.983 9.482 0.102 1.00 94.31 88 THR A C 1
ATOM 693 O O . THR A 1 88 ? -4.850 10.296 -0.811 1.00 94.31 88 THR A O 1
ATOM 696 N N . VAL A 1 89 ? -5.572 8.299 -0.055 1.00 92.31 89 VAL A N 1
ATOM 697 C CA . VAL A 1 89 ? -6.237 7.873 -1.283 1.00 92.31 89 VAL A CA 1
ATOM 698 C C . VAL A 1 89 ? -7.662 7.459 -0.954 1.00 92.31 89 VAL A C 1
ATOM 700 O O . VAL A 1 89 ? -7.892 6.656 -0.052 1.00 92.31 89 VAL A O 1
ATOM 703 N N . MET A 1 90 ? -8.607 8.015 -1.704 1.00 94.75 90 MET A N 1
ATOM 704 C CA . MET A 1 90 ? -10.031 7.706 -1.622 1.00 94.75 90 MET A CA 1
ATOM 705 C C . MET A 1 90 ? -10.456 6.971 -2.892 1.00 94.75 90 MET A C 1
ATOM 707 O O . MET A 1 90 ? -10.019 7.321 -3.991 1.00 94.75 90 MET A O 1
ATOM 711 N N . ILE A 1 91 ? -11.305 5.959 -2.740 1.00 89.88 91 ILE A N 1
ATOM 712 C CA . ILE A 1 91 ? -11.813 5.138 -3.837 1.00 89.88 91 ILE A CA 1
ATOM 713 C C . ILE A 1 91 ? -13.304 5.423 -4.011 1.00 89.88 91 ILE A C 1
ATOM 715 O O . ILE A 1 91 ? -14.068 5.394 -3.049 1.00 89.88 91 ILE A O 1
ATOM 719 N N . PHE A 1 92 ? -13.727 5.659 -5.252 1.00 92.19 92 PHE A N 1
ATOM 720 C CA . PHE A 1 92 ? -15.121 5.919 -5.606 1.00 92.19 92 PHE A CA 1
ATOM 721 C C . PHE A 1 92 ? -15.536 5.074 -6.808 1.00 92.19 92 PHE A C 1
ATOM 723 O O . PHE A 1 92 ? -14.694 4.701 -7.625 1.00 92.19 92 PHE A O 1
ATOM 730 N N . ASN A 1 93 ? -16.843 4.829 -6.945 1.00 91.19 93 ASN A N 1
ATOM 731 C CA . ASN A 1 93 ? -17.437 4.133 -8.093 1.00 91.19 93 ASN A CA 1
ATOM 732 C C . ASN A 1 93 ? -16.802 2.758 -8.370 1.00 91.19 93 ASN A C 1
ATOM 734 O O . ASN A 1 93 ? -16.526 2.416 -9.524 1.00 91.19 93 ASN A O 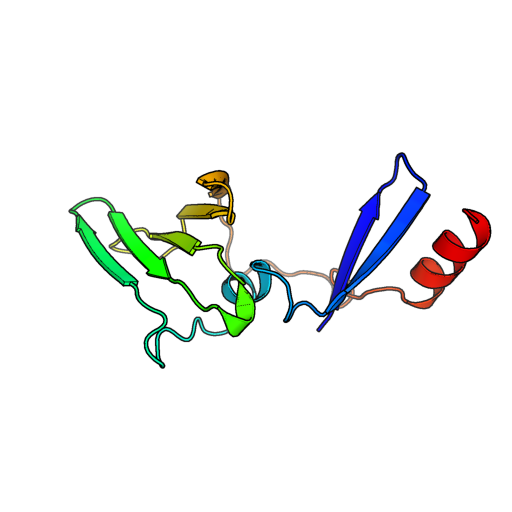1
ATOM 738 N N . VAL A 1 94 ? -16.547 1.987 -7.309 1.00 89.19 94 VAL A N 1
ATOM 739 C CA . VAL A 1 94 ? -15.978 0.639 -7.414 1.00 89.19 94 VAL A CA 1
ATOM 740 C C . VAL A 1 94 ? -16.906 -0.243 -8.250 1.00 89.19 94 VAL A C 1
ATOM 742 O O . VAL A 1 94 ? -18.127 -0.193 -8.114 1.00 89.19 94 VAL A O 1
ATOM 745 N N . ARG A 1 95 ? -16.314 -1.032 -9.149 1.00 90.69 95 ARG A N 1
ATOM 746 C CA . ARG A 1 95 ? -17.017 -2.037 -9.947 1.00 90.69 95 ARG A CA 1
ATOM 747 C C . ARG A 1 95 ? -16.394 -3.394 -9.690 1.00 90.69 95 ARG A C 1
ATOM 749 O O . ARG A 1 95 ? -15.215 -3.598 -9.974 1.00 90.69 95 ARG A O 1
ATOM 756 N N . GLU A 1 96 ? -17.204 -4.309 -9.186 1.00 89.25 96 GLU A N 1
ATOM 757 C CA . GLU A 1 96 ? -16.813 -5.694 -8.956 1.00 89.25 96 GLU A CA 1
ATOM 758 C C . GLU A 1 96 ? -17.188 -6.585 -10.143 1.00 89.25 96 GLU A C 1
ATOM 760 O O . GLU A 1 96 ? -17.973 -6.199 -11.009 1.00 89.25 96 GLU A O 1
ATOM 765 N N . GLY A 1 97 ? -16.590 -7.777 -10.209 1.00 90.06 97 GLY A N 1
ATOM 766 C CA . GLY A 1 97 ? -16.888 -8.761 -11.257 1.00 90.06 97 GLY A CA 1
ATOM 767 C C . GLY A 1 97 ? -16.463 -8.347 -12.671 1.00 90.06 97 GLY A C 1
ATOM 768 O O . GLY A 1 97 ? -16.860 -8.986 -13.643 1.00 90.06 97 GLY A O 1
ATOM 769 N N . VAL A 1 98 ? -15.662 -7.287 -12.809 1.00 93.69 98 VAL A N 1
ATOM 770 C CA . VAL A 1 98 ? -15.112 -6.868 -14.101 1.00 93.69 98 VAL A CA 1
ATOM 771 C C . VAL A 1 98 ? -14.047 -7.853 -14.585 1.00 93.69 98 VAL A C 1
ATOM 773 O O . VAL A 1 98 ? -13.307 -8.438 -13.793 1.00 93.69 98 VAL A O 1
ATOM 776 N N . SER A 1 99 ? -13.957 -8.024 -15.902 1.00 94.25 99 SER A N 1
ATOM 777 C CA . SER A 1 99 ? -12.937 -8.856 -16.535 1.00 94.25 99 SER A CA 1
ATOM 778 C C . SER A 1 99 ? -11.818 -7.987 -17.098 1.00 94.25 99 SER A C 1
ATOM 780 O O . SER A 1 99 ? -12.070 -6.945 -17.704 1.00 94.25 99 SER A O 1
ATOM 782 N N . PHE A 1 100 ? -10.585 -8.438 -16.907 1.00 94.00 100 PHE A N 1
ATOM 783 C CA . PHE A 1 100 ? -9.393 -7.859 -17.510 1.00 94.00 100 PHE A CA 1
ATOM 784 C C . PHE A 1 100 ? -8.759 -8.898 -18.431 1.00 94.00 100 PHE A C 1
ATOM 786 O O . PHE A 1 100 ? -8.829 -10.099 -18.155 1.00 94.00 100 PHE A O 1
ATOM 793 N N . ALA A 1 101 ? -8.104 -8.444 -19.501 1.00 96.62 101 ALA A N 1
ATOM 794 C CA . ALA A 1 101 ? -7.269 -9.334 -20.298 1.00 96.62 101 ALA A CA 1
ATOM 795 C C . ALA A 1 101 ? -6.162 -9.939 -19.401 1.00 96.62 101 ALA A C 1
ATOM 797 O O . ALA A 1 101 ? -5.660 -9.224 -18.521 1.00 96.62 101 ALA A O 1
ATOM 798 N N . PRO A 1 102 ? -5.773 -11.218 -19.580 1.00 93.31 102 PRO A N 1
ATOM 799 C CA . PRO A 1 102 ? -4.838 -11.905 -18.678 1.00 93.31 102 PRO A CA 1
ATOM 800 C C . PRO A 1 102 ? -3.481 -11.207 -18.494 1.00 93.31 102 PRO A C 1
ATOM 802 O O . PRO A 1 102 ? -2.819 -11.380 -17.474 1.00 93.31 102 PRO A O 1
ATOM 805 N N . ASP A 1 103 ? -3.073 -10.411 -19.476 1.00 94.62 103 ASP A N 1
ATOM 806 C CA . ASP A 1 103 ? -1.813 -9.679 -19.552 1.00 94.62 103 ASP A CA 1
ATOM 807 C C . ASP A 1 103 ? -1.897 -8.229 -19.041 1.00 94.62 103 ASP A C 1
ATOM 809 O O . ASP A 1 103 ? -0.867 -7.570 -18.938 1.00 94.62 103 ASP A O 1
ATOM 813 N N . THR A 1 104 ? -3.078 -7.740 -18.638 1.00 94.25 104 THR A N 1
ATOM 814 C CA . THR A 1 104 ? -3.289 -6.349 -18.171 1.00 94.25 104 THR A CA 1
ATOM 815 C C . THR A 1 104 ? -2.306 -5.928 -17.073 1.00 94.25 104 THR A C 1
ATOM 817 O O . THR A 1 104 ? -1.875 -4.778 -17.014 1.00 94.25 104 THR A O 1
ATOM 820 N N . PHE A 1 105 ? -1.948 -6.865 -16.192 1.00 91.75 105 PHE A N 1
ATOM 821 C CA . PHE A 1 105 ? -1.023 -6.642 -15.077 1.00 91.75 105 PHE A CA 1
ATOM 822 C C . PHE A 1 105 ? 0.314 -7.378 -15.256 1.00 91.75 105 PHE A C 1
ATOM 824 O O . PHE A 1 105 ? 1.089 -7.492 -14.301 1.00 91.75 105 PHE A O 1
ATOM 831 N N . ALA A 1 106 ? 0.592 -7.900 -16.454 1.00 93.50 106 ALA A N 1
ATOM 832 C CA . ALA A 1 106 ? 1.875 -8.509 -16.770 1.00 93.50 106 ALA A CA 1
ATOM 833 C C . ALA A 1 106 ? 2.949 -7.423 -16.918 1.00 93.50 106 ALA A C 1
ATOM 835 O O . ALA A 1 106 ? 2.753 -6.397 -17.565 1.00 93.50 106 ALA A O 1
ATOM 836 N N . ILE A 1 107 ? 4.108 -7.654 -16.302 1.00 93.62 107 ILE A N 1
ATOM 837 C CA . ILE A 1 107 ? 5.263 -6.766 -16.432 1.00 93.62 107 ILE A CA 1
ATOM 838 C C . ILE A 1 107 ? 6.111 -7.252 -17.605 1.00 93.62 107 ILE A C 1
ATOM 840 O O . ILE A 1 107 ? 6.611 -8.377 -17.580 1.00 93.62 107 ILE A O 1
ATOM 844 N N . ASP A 1 108 ? 6.338 -6.382 -18.588 1.00 94.25 108 ASP A N 1
ATOM 845 C CA . ASP A 1 108 ? 7.357 -6.605 -19.613 1.00 94.25 108 ASP A CA 1
ATOM 846 C C . ASP A 1 108 ? 8.748 -6.259 -19.056 1.00 94.25 108 ASP A C 1
ATOM 848 O O . ASP A 1 108 ? 9.185 -5.104 -19.019 1.00 94.25 108 ASP A O 1
ATOM 852 N N . TYR A 1 109 ? 9.451 -7.289 -18.586 1.00 93.69 109 TYR A N 1
ATOM 853 C CA . TYR A 1 109 ? 10.799 -7.163 -18.030 1.00 93.69 109 TYR A CA 1
ATOM 854 C C . TYR A 1 109 ? 11.863 -6.832 -19.085 1.00 93.69 109 TYR A C 1
ATOM 856 O O . TYR A 1 109 ? 12.906 -6.270 -18.735 1.00 93.69 109 TYR A O 1
ATOM 864 N N . THR A 1 110 ? 11.623 -7.171 -20.353 1.00 94.44 110 THR A N 1
ATOM 865 C CA . THR A 1 110 ? 12.541 -6.864 -21.453 1.00 94.44 110 THR A CA 1
ATOM 866 C C . THR A 1 110 ? 12.465 -5.376 -21.765 1.00 94.44 110 THR A C 1
ATOM 868 O O . THR A 1 110 ? 13.480 -4.685 -21.664 1.00 94.44 110 THR A O 1
ATOM 871 N N . ALA A 1 111 ? 11.259 -4.851 -22.000 1.00 92.19 111 ALA A N 1
ATOM 872 C CA . ALA A 1 111 ? 11.045 -3.425 -22.240 1.00 92.19 111 ALA A CA 1
ATOM 873 C C . ALA A 1 111 ? 11.502 -2.559 -21.053 1.00 92.19 111 ALA A C 1
ATOM 875 O O . ALA A 1 111 ? 12.127 -1.514 -21.249 1.00 92.19 111 ALA A O 1
ATOM 876 N N . ASN A 1 112 ? 11.251 -3.008 -19.815 1.00 94.06 112 ASN A N 1
ATOM 877 C CA . ASN A 1 112 ? 11.748 -2.345 -18.607 1.00 94.06 112 ASN A CA 1
ATOM 878 C C . ASN A 1 112 ? 13.282 -2.194 -18.624 1.00 94.06 112 ASN A C 1
ATOM 880 O O . ASN A 1 112 ? 13.803 -1.104 -18.377 1.00 94.06 112 ASN A O 1
ATOM 884 N N . ARG A 1 113 ? 14.010 -3.271 -18.950 1.00 91.69 113 ARG A N 1
ATOM 885 C CA . ARG A 1 113 ? 15.478 -3.266 -19.009 1.00 91.69 113 ARG A CA 1
ATOM 886 C C . ARG A 1 113 ? 15.992 -2.344 -20.109 1.00 91.69 113 ARG A C 1
ATOM 888 O O . ARG A 1 113 ? 16.869 -1.527 -19.842 1.00 91.69 113 ARG A O 1
ATOM 895 N N . GLU A 1 114 ? 15.437 -2.456 -21.314 1.00 91.94 114 GLU A N 1
ATOM 896 C CA . GLU A 1 114 ? 15.861 -1.661 -22.469 1.00 91.94 114 GLU A CA 1
ATOM 897 C C . GLU A 1 114 ? 15.713 -0.156 -22.226 1.00 91.94 114 GLU A C 1
ATOM 899 O O . GLU A 1 114 ? 16.626 0.620 -22.525 1.00 91.94 114 GLU A O 1
ATOM 904 N N . LEU A 1 115 ? 14.586 0.261 -21.641 1.00 91.38 115 LEU A N 1
ATOM 905 C CA . LEU A 1 115 ? 14.315 1.666 -21.351 1.00 91.38 115 LEU A CA 1
ATOM 906 C C . LEU A 1 115 ? 15.331 2.245 -20.356 1.00 91.38 115 LEU A C 1
ATOM 908 O O . LEU A 1 115 ? 15.864 3.329 -20.578 1.00 91.38 115 LEU A O 1
ATOM 912 N N . ASN A 1 116 ? 15.674 1.491 -19.311 1.00 87.69 116 ASN A N 1
ATOM 913 C CA . ASN A 1 116 ? 16.651 1.935 -18.317 1.00 87.69 116 ASN A CA 1
ATOM 914 C C . ASN A 1 116 ? 18.099 1.926 -18.832 1.00 87.69 116 ASN A C 1
ATOM 916 O O . ASN A 1 116 ? 18.918 2.690 -18.329 1.00 87.69 116 ASN A O 1
ATOM 920 N N . THR A 1 117 ? 18.430 1.088 -19.822 1.00 88.06 117 THR A N 1
ATOM 921 C CA . THR A 1 117 ? 19.758 1.110 -20.463 1.00 88.06 117 THR A CA 1
ATOM 922 C C . THR A 1 117 ? 19.938 2.259 -21.448 1.00 88.06 117 THR A C 1
ATOM 924 O O . THR A 1 117 ? 21.052 2.737 -21.591 1.00 88.06 117 THR A O 1
ATOM 927 N N . LYS A 1 118 ? 18.868 2.711 -22.116 1.00 73.12 118 LYS A N 1
ATOM 928 C CA . LYS A 1 118 ? 18.920 3.818 -23.091 1.00 73.12 118 LYS A CA 1
ATOM 929 C C . LYS A 1 118 ? 18.892 5.204 -22.441 1.00 73.12 118 LYS A C 1
ATOM 931 O O . LYS A 1 118 ? 19.289 6.174 -23.076 1.00 73.12 118 LYS A O 1
ATOM 936 N N . SER A 1 119 ? 18.370 5.302 -21.219 1.00 63.47 119 SER A N 1
ATOM 937 C CA . SER A 1 119 ? 18.302 6.552 -20.448 1.00 63.47 119 SER A CA 1
ATOM 938 C C . SER A 1 119 ? 19.552 6.824 -19.594 1.00 63.47 119 SER A C 1
ATOM 940 O O . SER A 1 119 ? 19.600 7.857 -18.929 1.00 63.47 119 SER A O 1
ATOM 942 N N . ARG A 1 120 ? 20.531 5.909 -19.579 1.00 56.25 120 ARG A N 1
ATOM 943 C CA . ARG A 1 120 ? 21.860 6.099 -18.977 1.00 56.25 120 ARG A CA 1
ATOM 944 C C . ARG A 1 120 ? 22.879 6.418 -20.058 1.00 56.25 120 ARG A C 1
ATOM 946 O O . ARG A 1 120 ? 23.785 7.216 -19.747 1.00 56.25 120 ARG A O 1
#

Sequence (120 aa):
KSVVILNKRLKTSDLYPLSKTPLKLLLDTRIDLSGGRVKSVKEENDVTTIQLADKSVFGSSKITMMFDPKTYELRQWTITDAQGKDTTVMIFNVREGVSFAPDTFAIDYTANRELNTKSR

Foldseek 3Di:
DWDWDQDPVLLATDIGRPQQDPCVQVPDPDRDPDDPQWPDWDDDPQWIKTKGDDCSRQNLKIKIWIAGPPPRDTAKMWIQHNVRDIDIDGDPDDDPPDDDDPCPPPDPPVVNVVSNVVSD

Secondary structure (DSSP, 8-state):
-EEEEEETTTTEEEEEEGGGSTHHHHHSSS---TTTTEEEEEE-SS-EEEEE--HHHHTT-EEEEEE-TTT--EEEEEEE-TTS-EEEEE--S---S----TTTT---HHHHHHHHHH--